Protein AF-A0A954UIF7-F1 (afdb_monomer_lite)

Foldseek 3Di:
DDPPDDDPDPCPCLVVQHKDKDKDKDKDFPADDDDDDDDPPPDDDDDDDDGDRDMKMKIWMWIQGSPPRDTDIDMDIDD

Radius of gyration: 22.52 Å; chains: 1; bounding box: 45×19×58 Å

Secondary structure (DSSP, 8-state):
----SSPP--THHHHTTPPEEEEEEEEEE-SPP-------TT------------EEEEEEEEEE-TTT--EE--EEEE-

Structure (mmCIF, N/CA/C/O backbone):
data_AF-A0A954UIF7-F1
#
_entry.id   AF-A0A954UIF7-F1
#
loop_
_atom_site.group_PDB
_atom_site.id
_atom_site.type_symbol
_atom_site.label_atom_id
_atom_site.label_alt_id
_atom_site.label_comp_id
_atom_site.label_asym_id
_atom_site.label_entity_id
_atom_site.label_seq_id
_atom_site.pdbx_PDB_ins_code
_atom_site.Cartn_x
_atom_site.Cartn_y
_atom_site.Cartn_z
_atom_site.occupancy
_atom_site.B_iso_or_equiv
_atom_site.auth_seq_id
_atom_site.auth_comp_id
_atom_site.auth_asym_id
_atom_site.auth_atom_id
_atom_site.pdbx_PDB_model_num
ATOM 1 N N . MET A 1 1 ? 17.366 1.585 35.330 1.00 42.06 1 MET A N 1
ATOM 2 C CA . MET A 1 1 ? 17.260 1.864 33.881 1.00 42.06 1 MET A CA 1
ATOM 3 C C . MET A 1 1 ? 15.885 2.465 33.608 1.00 42.06 1 MET A C 1
ATOM 5 O O . MET A 1 1 ? 14.880 1.829 33.892 1.00 42.06 1 MET A O 1
ATOM 9 N N . SER A 1 2 ? 15.862 3.732 33.194 1.00 39.97 2 SER A N 1
ATOM 10 C CA . SER A 1 2 ? 14.674 4.582 33.014 1.00 39.97 2 SER A CA 1
ATOM 11 C C . SER A 1 2 ? 13.773 4.064 31.885 1.00 39.97 2 SER A C 1
ATOM 13 O O . SER A 1 2 ? 14.210 4.000 30.742 1.00 39.97 2 SER A O 1
ATOM 15 N N . THR A 1 3 ? 12.516 3.723 32.195 1.00 52.50 3 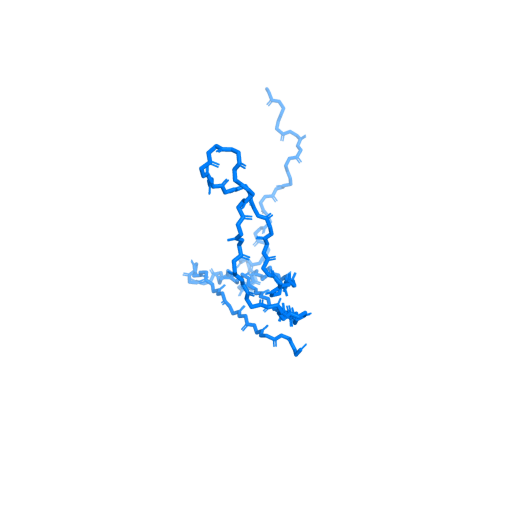THR A N 1
ATOM 16 C CA . THR A 1 3 ? 11.453 3.428 31.204 1.00 52.50 3 THR A CA 1
ATOM 17 C C . THR A 1 3 ? 10.508 4.630 31.101 1.00 52.50 3 THR A C 1
ATOM 19 O O . THR A 1 3 ? 9.288 4.509 31.154 1.00 52.50 3 THR A O 1
ATOM 22 N N . THR A 1 4 ? 11.076 5.832 31.051 1.00 53.84 4 THR A N 1
ATOM 23 C CA . THR A 1 4 ? 10.326 7.092 31.129 1.00 53.84 4 THR A CA 1
ATOM 24 C C . THR A 1 4 ? 10.181 7.639 29.714 1.00 53.84 4 THR A C 1
ATOM 26 O O . THR A 1 4 ? 11.002 8.429 29.263 1.00 53.84 4 THR A O 1
ATOM 29 N N . GLY A 1 5 ? 9.198 7.142 28.959 1.00 58.47 5 GLY A N 1
ATOM 30 C CA . GLY A 1 5 ? 8.984 7.630 27.591 1.00 58.47 5 GLY A CA 1
ATOM 31 C C . GLY A 1 5 ? 7.921 6.914 26.761 1.00 58.47 5 GLY A C 1
ATOM 32 O O . GLY A 1 5 ? 7.410 7.510 25.817 1.00 58.47 5 GLY A O 1
ATOM 33 N N . LEU A 1 6 ? 7.532 5.678 27.099 1.00 58.22 6 LEU A N 1
ATOM 34 C CA . LEU A 1 6 ? 6.388 5.047 26.437 1.00 58.22 6 LEU A CA 1
ATOM 35 C C . LEU A 1 6 ? 5.081 5.479 27.104 1.00 58.22 6 LEU A C 1
ATOM 37 O O . LEU A 1 6 ? 4.910 5.345 28.316 1.00 58.22 6 LEU A O 1
ATOM 41 N N . ALA A 1 7 ? 4.141 5.969 26.296 1.00 58.75 7 ALA A N 1
ATOM 42 C CA . ALA A 1 7 ? 2.773 6.197 26.739 1.00 58.75 7 ALA A CA 1
ATOM 43 C C . ALA A 1 7 ? 2.185 4.898 27.318 1.00 58.75 7 ALA A C 1
ATOM 45 O O . ALA A 1 7 ? 2.359 3.820 26.748 1.00 58.75 7 ALA A O 1
ATOM 46 N N . THR A 1 8 ? 1.473 5.004 28.443 1.00 63.84 8 THR A N 1
ATOM 47 C CA . THR A 1 8 ? 0.795 3.864 29.072 1.00 63.84 8 THR A CA 1
ATOM 48 C C . THR A 1 8 ? -0.197 3.200 28.119 1.00 63.84 8 THR A C 1
ATOM 50 O O . THR A 1 8 ?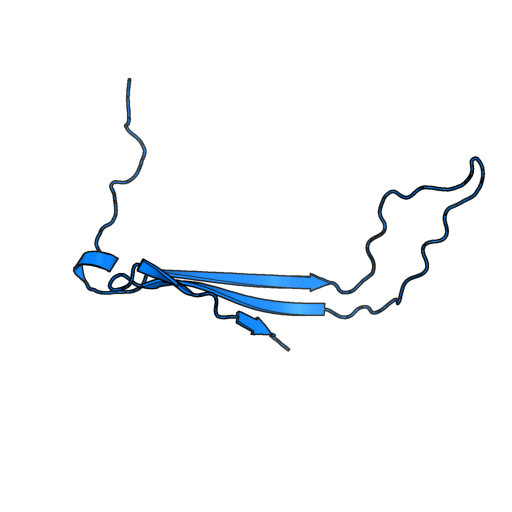 -0.775 3.834 27.231 1.00 63.84 8 THR A O 1
ATOM 53 N N . ASP A 1 9 ? -0.424 1.904 28.324 1.00 66.38 9 ASP A N 1
ATOM 54 C CA . ASP A 1 9 ? -1.340 1.086 27.540 1.00 66.38 9 ASP A CA 1
ATOM 55 C C . ASP A 1 9 ? -2.769 1.669 27.525 1.00 66.38 9 ASP A C 1
ATOM 57 O O . ASP A 1 9 ? -3.569 1.565 28.461 1.00 66.38 9 ASP A O 1
ATOM 61 N N . ARG A 1 10 ? -3.140 2.311 26.410 1.00 68.56 10 ARG A N 1
ATOM 62 C CA . ARG A 1 10 ? -4.445 2.971 26.253 1.00 68.56 10 ARG A CA 1
ATOM 63 C C . ARG A 1 10 ? -5.571 1.944 26.054 1.00 68.56 10 ARG A C 1
ATOM 65 O O . ARG A 1 10 ? -6.058 1.718 24.953 1.00 68.56 10 ARG A O 1
ATOM 72 N N . LYS A 1 11 ? -6.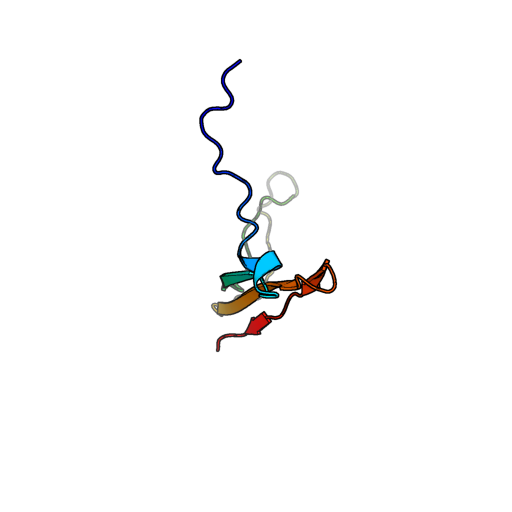102 1.395 27.151 1.00 79.44 11 LYS A N 1
ATOM 73 C CA . LYS A 1 11 ? -7.220 0.416 27.164 1.00 79.44 11 LYS A CA 1
ATOM 74 C C . LYS A 1 11 ? -8.626 1.007 26.934 1.00 79.44 11 LYS A C 1
ATOM 76 O O . LYS A 1 11 ? -9.628 0.355 27.223 1.00 79.44 11 LYS A O 1
ATOM 81 N N . LYS A 1 12 ? -8.747 2.265 26.488 1.00 84.25 12 LYS A N 1
ATOM 82 C CA . LYS A 1 12 ? -10.040 2.982 26.384 1.00 84.25 12 LYS A CA 1
ATOM 83 C C . LYS A 1 12 ? -10.979 2.344 25.357 1.00 84.25 12 LYS A C 1
ATOM 85 O O . LYS A 1 12 ? -12.159 2.196 25.650 1.00 84.25 12 LYS A O 1
ATOM 90 N N . ALA A 1 13 ? -10.449 1.927 24.207 1.00 84.81 13 ALA A N 1
ATOM 91 C CA . ALA A 1 13 ? -11.222 1.251 23.165 1.00 84.81 13 ALA A CA 1
ATOM 92 C C . ALA A 1 13 ? -11.821 -0.068 23.683 1.00 84.81 13 ALA A C 1
ATOM 94 O O . ALA A 1 13 ? -13.036 -0.241 23.656 1.00 84.81 13 ALA A O 1
ATOM 95 N N . LYS A 1 14 ? -10.991 -0.919 24.309 1.00 83.38 14 LYS A N 1
ATOM 96 C CA . LYS A 1 14 ? -11.435 -2.169 24.950 1.00 83.38 14 LYS A CA 1
ATOM 97 C C . LYS A 1 14 ? -12.520 -1.931 26.005 1.00 83.38 14 LYS A C 1
ATOM 99 O O . LYS A 1 14 ? -13.555 -2.581 25.959 1.00 83.38 14 LYS A O 1
ATOM 104 N N . ARG A 1 15 ? -12.317 -0.970 26.919 1.00 88.50 15 ARG A N 1
ATOM 105 C CA . ARG A 1 15 ? -13.303 -0.626 27.968 1.00 88.50 15 ARG A CA 1
ATOM 106 C C . ARG A 1 15 ? -14.644 -0.146 27.412 1.00 88.50 15 ARG A C 1
ATOM 108 O O . ARG A 1 15 ? -15.661 -0.337 28.060 1.00 88.50 15 ARG A O 1
ATOM 115 N N . ARG A 1 16 ? -14.645 0.476 26.233 1.00 89.81 16 ARG A N 1
ATOM 116 C CA . ARG A 1 16 ? -15.854 0.967 25.557 1.00 89.81 16 ARG A CA 1
ATOM 117 C C . ARG A 1 16 ? -16.456 -0.045 24.579 1.00 89.81 16 ARG A C 1
ATOM 119 O O . ARG A 1 16 ? -17.403 0.301 23.887 1.00 89.81 16 ARG A O 1
ATOM 126 N N . GLY A 1 17 ? -15.885 -1.249 24.460 1.00 88.50 17 GLY A N 1
ATOM 127 C CA . GLY A 1 17 ? -16.283 -2.208 23.426 1.00 88.50 17 GLY A CA 1
ATOM 128 C C . GLY A 1 17 ? -16.097 -1.676 21.998 1.00 88.50 17 GLY A C 1
ATOM 129 O O . GLY A 1 17 ? -16.727 -2.184 21.074 1.00 88.50 17 GLY A O 1
ATOM 130 N N . ALA A 1 18 ? -15.233 -0.673 21.810 1.00 89.88 18 ALA A N 1
ATOM 131 C CA . ALA A 1 18 ? -15.002 -0.003 20.536 1.00 89.88 18 ALA A CA 1
ATOM 132 C C . ALA A 1 18 ? -13.834 -0.628 19.761 1.00 89.88 18 ALA A C 1
ATOM 134 O O . ALA A 1 18 ? -12.784 -0.932 20.335 1.00 89.88 18 ALA A O 1
ATOM 135 N N . SER A 1 19 ? -14.011 -0.780 18.450 1.00 90.44 19 SER A N 1
ATOM 136 C CA . SER A 1 19 ? -12.952 -1.213 17.537 1.00 90.44 19 SER A CA 1
ATOM 137 C C . SER A 1 19 ? -11.918 -0.119 17.322 1.00 90.44 19 SER A C 1
ATOM 139 O O . SER A 1 19 ? -12.254 1.061 17.227 1.00 90.44 19 SER A O 1
ATOM 141 N N . VAL A 1 20 ? -10.655 -0.525 17.223 1.00 91.31 20 VAL A N 1
ATOM 142 C CA . VAL A 1 20 ? -9.584 0.346 16.730 1.00 91.31 20 VAL A CA 1
ATOM 143 C C . VAL A 1 20 ? -9.458 0.103 15.237 1.00 91.31 20 VAL A C 1
ATOM 145 O O . VAL A 1 20 ? -9.414 -1.049 14.806 1.00 91.31 20 VAL A O 1
ATOM 148 N N . VAL A 1 21 ? -9.432 1.178 14.457 1.00 94.12 21 VAL A N 1
ATOM 149 C CA . VAL A 1 21 ? -9.310 1.115 13.004 1.00 94.12 21 VAL A CA 1
ATOM 150 C C . VAL A 1 21 ? -8.165 2.022 12.583 1.00 94.12 21 VAL A C 1
ATOM 152 O O . VAL A 1 21 ? -8.183 3.212 12.883 1.00 94.12 21 VAL A O 1
ATOM 155 N N . PHE A 1 22 ? -7.175 1.448 11.909 1.00 94.88 22 PHE A N 1
ATOM 156 C CA . PHE A 1 22 ? -6.117 2.187 11.226 1.00 94.88 22 PHE A CA 1
ATOM 157 C C . PHE A 1 22 ? -6.509 2.290 9.760 1.00 94.88 22 PHE A C 1
ATOM 159 O O . PHE A 1 22 ? -6.819 1.261 9.169 1.00 94.88 22 PHE A O 1
ATOM 166 N N . ILE A 1 23 ? -6.539 3.493 9.196 1.00 97.06 23 ILE A N 1
ATOM 167 C CA . ILE A 1 23 ? -6.937 3.742 7.805 1.00 97.06 23 ILE A CA 1
ATOM 168 C C . ILE A 1 23 ? -5.771 4.421 7.109 1.00 97.06 23 ILE A C 1
ATOM 170 O O . ILE A 1 23 ? -5.179 5.332 7.686 1.00 97.06 23 ILE A O 1
ATOM 174 N N . ASP A 1 24 ? -5.472 3.986 5.892 1.00 96.25 24 ASP A N 1
ATOM 175 C CA . ASP A 1 24 ? -4.495 4.644 5.034 1.00 96.25 24 ASP A CA 1
ATOM 176 C C . ASP A 1 24 ? -4.889 4.519 3.557 1.00 96.25 24 ASP A C 1
ATOM 178 O O . ASP A 1 24 ? -5.676 3.643 3.173 1.00 96.25 24 ASP A O 1
ATOM 182 N N . GLU A 1 25 ? -4.336 5.404 2.735 1.00 97.19 25 GLU A N 1
ATOM 183 C CA . GLU A 1 25 ? -4.463 5.378 1.284 1.00 97.19 25 GLU A CA 1
ATOM 184 C C . GLU A 1 25 ? -3.121 5.021 0.641 1.00 97.19 25 GLU A C 1
ATOM 186 O O . GLU A 1 25 ? -2.057 5.487 1.038 1.00 97.19 25 GLU A O 1
ATOM 191 N N . THR A 1 26 ? -3.158 4.187 -0.393 1.00 94.44 26 THR A N 1
ATOM 192 C CA . THR A 1 26 ? -1.977 3.829 -1.175 1.00 94.44 26 THR A CA 1
ATOM 193 C C . THR A 1 26 ? -2.252 4.000 -2.661 1.00 94.44 26 THR A C 1
ATOM 195 O O . THR A 1 26 ? -3.199 3.433 -3.205 1.00 94.44 26 THR A O 1
ATOM 198 N N . GLY A 1 27 ? -1.381 4.760 -3.326 1.00 93.69 27 GL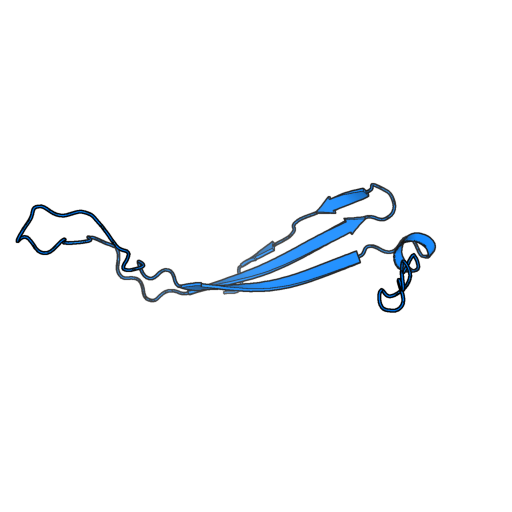Y A N 1
ATOM 199 C CA . GLY A 1 27 ? -1.363 4.909 -4.777 1.00 93.69 27 GLY A CA 1
ATOM 200 C C . GLY A 1 27 ? -0.343 3.978 -5.431 1.00 93.69 27 GLY A C 1
ATOM 201 O O . GLY A 1 27 ? 0.832 3.964 -5.065 1.00 93.69 27 GLY A O 1
ATOM 202 N N . PHE A 1 28 ? -0.775 3.249 -6.452 1.00 90.44 28 PHE A N 1
ATOM 203 C CA . PHE A 1 28 ? 0.045 2.392 -7.296 1.00 90.44 28 PHE A CA 1
ATOM 204 C C . PHE A 1 28 ? 0.164 3.001 -8.686 1.00 90.44 28 PHE A C 1
ATOM 206 O O . PHE A 1 28 ? -0.821 3.369 -9.324 1.00 90.44 28 PHE A O 1
ATOM 213 N N . ARG A 1 29 ? 1.394 3.075 -9.184 1.00 89.88 29 ARG A N 1
ATOM 214 C CA . ARG A 1 29 ? 1.680 3.415 -10.575 1.00 89.88 29 ARG A C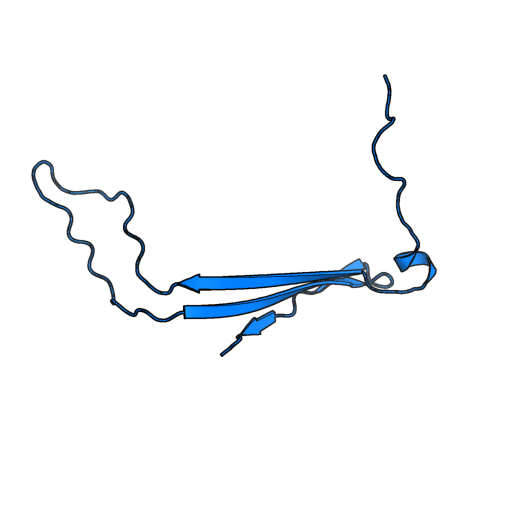A 1
ATOM 215 C C . ARG A 1 29 ? 1.856 2.107 -11.334 1.00 89.88 29 ARG A C 1
ATOM 217 O O . ARG A 1 29 ? 2.740 1.332 -10.982 1.00 89.88 29 ARG A O 1
ATOM 224 N N . LEU A 1 30 ? 1.043 1.876 -12.363 1.00 88.81 30 LEU A N 1
ATOM 225 C CA . LEU A 1 30 ? 1.086 0.634 -13.149 1.00 88.81 30 LEU A CA 1
ATOM 226 C C . LEU A 1 30 ? 2.196 0.636 -14.207 1.00 88.81 30 LEU A C 1
ATOM 228 O O . LEU A 1 30 ? 2.331 -0.310 -14.978 1.00 88.81 30 LEU A O 1
ATOM 232 N N . GLN A 1 31 ? 3.023 1.685 -14.227 1.00 89.25 31 GLN A N 1
ATOM 233 C CA . GLN A 1 31 ? 4.187 1.726 -15.094 1.00 89.25 31 GLN A CA 1
ATOM 234 C C . GLN A 1 31 ? 5.186 0.634 -14.700 1.00 89.25 31 GLN A C 1
ATOM 236 O O . GLN A 1 31 ? 5.494 0.469 -13.513 1.00 89.25 31 GLN A O 1
ATOM 241 N N . PRO A 1 32 ? 5.753 -0.072 -15.687 1.00 87.88 32 PRO A N 1
ATOM 242 C CA . PRO A 1 32 ? 6.773 -1.064 -15.428 1.00 87.88 32 PRO A CA 1
ATOM 243 C C . PRO A 1 32 ? 7.994 -0.405 -14.796 1.00 87.88 32 PRO A C 1
ATOM 245 O O . PRO A 1 32 ? 8.484 0.629 -15.250 1.00 87.88 32 PRO A O 1
ATOM 248 N N . VAL A 1 33 ? 8.487 -1.013 -13.721 1.00 86.56 33 VAL A N 1
ATOM 249 C CA . VAL A 1 33 ? 9.654 -0.496 -13.013 1.00 86.56 33 VAL A CA 1
ATOM 250 C C . VAL A 1 33 ? 10.918 -0.960 -13.731 1.00 86.56 33 VAL A C 1
ATOM 252 O O . VAL A 1 33 ? 11.095 -2.157 -13.963 1.00 86.56 33 VAL A O 1
ATOM 255 N N . ASN A 1 34 ? 11.823 -0.027 -14.024 1.00 86.12 34 ASN A N 1
ATOM 256 C CA . ASN A 1 34 ? 13.173 -0.360 -14.469 1.00 86.12 34 ASN A CA 1
ATOM 257 C C . ASN A 1 34 ? 13.977 -0.847 -13.260 1.00 86.12 34 ASN A C 1
ATOM 259 O O . ASN A 1 34 ? 14.220 -0.096 -12.312 1.00 86.12 34 ASN A O 1
ATOM 263 N N . ARG A 1 35 ? 14.361 -2.123 -13.265 1.00 83.56 35 ARG A N 1
ATOM 264 C CA . ARG A 1 35 ? 15.150 -2.749 -12.196 1.00 83.56 35 ARG A CA 1
ATOM 265 C C . ARG A 1 35 ? 16.470 -3.260 -12.761 1.00 83.56 35 ARG A C 1
ATOM 267 O O . ARG A 1 35 ? 16.602 -3.478 -13.962 1.00 83.56 35 ARG A O 1
ATOM 274 N N . ARG A 1 36 ? 17.454 -3.471 -11.881 1.00 90.38 36 ARG A N 1
ATOM 275 C CA . ARG A 1 36 ? 18.668 -4.208 -12.253 1.00 90.38 36 ARG A CA 1
ATOM 276 C C . ARG A 1 36 ? 18.259 -5.592 -12.757 1.00 90.38 36 ARG A C 1
ATOM 278 O O . ARG A 1 36 ? 17.502 -6.286 -12.085 1.00 90.38 36 ARG A O 1
ATOM 285 N N . THR A 1 37 ? 18.765 -5.958 -13.925 1.00 89.44 37 THR A N 1
ATOM 286 C CA . THR A 1 37 ? 18.518 -7.246 -14.571 1.00 89.44 37 THR A CA 1
ATOM 287 C C . THR A 1 37 ? 19.818 -7.785 -15.155 1.00 89.44 37 THR A C 1
ATOM 289 O O . THR A 1 37 ? 20.813 -7.061 -15.250 1.00 89.44 37 THR A O 1
ATOM 292 N N . TRP A 1 38 ? 19.812 -9.057 -15.533 1.00 92.88 38 TRP A N 1
ATOM 293 C CA . TRP A 1 38 ? 20.952 -9.724 -16.145 1.00 92.88 38 TRP A CA 1
ATOM 294 C C . TRP A 1 38 ? 20.907 -9.595 -17.666 1.00 92.88 38 TRP A C 1
ATOM 296 O O . TRP A 1 38 ? 19.843 -9.657 -18.280 1.00 92.88 38 TRP A O 1
ATOM 306 N N . ALA A 1 39 ? 22.082 -9.444 -18.267 1.00 94.94 39 ALA A N 1
ATOM 307 C CA . ALA A 1 39 ? 22.284 -9.470 -19.707 1.00 94.94 39 ALA A CA 1
ATOM 308 C C . ALA A 1 39 ? 23.618 -10.156 -20.020 1.00 94.94 39 ALA A C 1
ATOM 310 O O . ALA A 1 39 ? 24.518 -10.152 -19.169 1.00 94.94 39 ALA A O 1
ATOM 311 N N . PRO A 1 40 ? 23.787 -10.708 -21.232 1.00 95.75 40 PRO A N 1
ATOM 312 C CA . PRO A 1 40 ? 25.106 -11.064 -21.731 1.00 95.75 40 PRO A CA 1
ATOM 313 C C . PRO A 1 40 ? 26.064 -9.868 -21.649 1.00 95.75 40 PRO A C 1
ATOM 315 O O . PRO A 1 40 ? 25.668 -8.714 -21.832 1.00 95.75 40 PRO A O 1
ATOM 318 N N . ARG A 1 41 ? 27.343 -10.135 -21.372 1.00 96.19 41 ARG A N 1
ATOM 319 C CA . ARG A 1 41 ? 28.361 -9.078 -21.290 1.00 96.19 41 ARG A CA 1
ATOM 320 C C . ARG A 1 41 ? 28.434 -8.316 -22.617 1.00 96.19 41 ARG A C 1
ATOM 322 O O . ARG A 1 41 ? 28.506 -8.931 -23.674 1.00 96.19 41 ARG A O 1
ATOM 329 N N . GLY A 1 42 ? 28.423 -6.986 -22.541 1.00 96.06 42 GLY A N 1
ATOM 330 C CA . GLY A 1 42 ? 28.460 -6.104 -23.713 1.00 96.06 42 GLY A CA 1
ATOM 331 C C . GLY A 1 42 ? 27.118 -5.919 -24.430 1.00 96.06 42 GLY A C 1
ATOM 332 O O . GLY A 1 42 ? 27.069 -5.186 -25.411 1.00 96.06 42 GLY A O 1
ATOM 333 N N . VAL A 1 43 ? 26.032 -6.536 -23.950 1.00 95.88 43 VAL A N 1
ATOM 334 C CA . VAL A 1 43 ? 24.696 -6.408 -24.547 1.00 95.88 43 VAL A CA 1
ATOM 335 C C . VAL A 1 43 ? 23.786 -5.621 -23.615 1.00 95.88 43 VAL A C 1
ATOM 337 O O . VAL A 1 43 ? 23.598 -5.988 -22.456 1.00 95.88 43 VAL A O 1
ATOM 340 N N . THR A 1 44 ? 23.184 -4.549 -24.128 1.00 94.25 44 THR A N 1
ATOM 341 C CA . THR A 1 44 ? 22.175 -3.785 -23.387 1.00 94.25 44 THR A CA 1
ATOM 342 C C . THR A 1 44 ? 20.936 -4.653 -23.138 1.00 94.25 44 THR A C 1
ATOM 344 O O . THR A 1 44 ? 20.333 -5.131 -24.103 1.00 94.25 44 THR A O 1
ATOM 347 N N . PRO A 1 45 ? 20.513 -4.861 -21.877 1.00 92.25 45 PRO A N 1
ATOM 348 C CA . PRO A 1 45 ? 19.286 -5.594 -21.590 1.00 92.25 45 PRO A CA 1
ATOM 349 C C . PRO A 1 45 ? 18.061 -4.863 -22.139 1.00 92.25 45 PRO A C 1
ATOM 351 O O . PRO A 1 45 ? 17.873 -3.673 -21.889 1.00 92.25 45 PRO A O 1
ATOM 354 N N . ILE A 1 46 ? 17.186 -5.599 -22.826 1.00 91.06 46 ILE A N 1
ATOM 355 C CA . ILE A 1 46 ? 15.882 -5.102 -23.275 1.00 91.06 46 ILE A CA 1
ATOM 356 C C . ILE A 1 46 ? 14.802 -5.674 -22.357 1.00 91.06 46 ILE A C 1
ATOM 358 O O . ILE A 1 46 ? 14.511 -6.869 -22.395 1.00 91.06 46 ILE A O 1
ATOM 362 N N . GLN A 1 47 ? 14.177 -4.813 -21.555 1.00 88.81 47 GLN A N 1
ATOM 363 C CA . GLN A 1 47 ? 13.012 -5.167 -20.744 1.00 88.81 47 GLN A CA 1
ATOM 364 C C . GLN A 1 47 ? 11.734 -4.842 -21.525 1.00 88.81 47 GLN A C 1
ATOM 366 O O . GLN A 1 47 ? 11.359 -3.679 -21.664 1.00 88.81 47 GLN A O 1
ATOM 371 N N . ARG A 1 48 ? 11.049 -5.868 -22.041 1.00 88.19 48 ARG A N 1
ATOM 372 C CA . ARG A 1 48 ? 9.734 -5.692 -22.675 1.00 88.19 48 ARG A CA 1
ATOM 373 C C . ARG A 1 48 ? 8.667 -5.572 -21.595 1.00 88.19 48 ARG A C 1
ATOM 375 O O . ARG A 1 48 ? 8.569 -6.438 -20.731 1.00 88.19 48 ARG A O 1
ATOM 382 N N . ALA A 1 49 ? 7.864 -4.521 -21.660 1.00 86.50 49 ALA A N 1
ATOM 383 C CA . ALA A 1 49 ? 6.750 -4.327 -20.750 1.00 86.50 49 ALA A CA 1
ATOM 384 C C . ALA A 1 49 ? 5.632 -3.517 -21.409 1.00 86.50 49 ALA A C 1
ATOM 386 O O . ALA A 1 49 ? 5.865 -2.776 -22.363 1.00 86.50 49 ALA A O 1
ATOM 387 N N . TRP A 1 50 ? 4.423 -3.662 -20.876 1.00 81.69 50 TRP A N 1
ATOM 388 C CA . TRP A 1 50 ? 3.270 -2.867 -21.279 1.00 81.69 50 TRP A CA 1
ATOM 389 C C . TRP A 1 50 ? 3.374 -1.473 -20.654 1.00 81.69 50 TRP A C 1
ATOM 391 O O . TRP A 1 50 ? 3.490 -1.337 -19.438 1.00 81.69 50 TRP A O 1
ATOM 401 N N . GLY A 1 51 ? 3.395 -0.439 -21.493 1.00 75.31 51 GLY A N 1
ATOM 402 C CA . GLY A 1 51 ? 3.578 0.950 -21.077 1.00 75.31 51 GLY A CA 1
ATOM 403 C C . GLY A 1 51 ? 2.256 1.667 -20.837 1.00 75.31 51 GLY A C 1
ATOM 404 O O . GLY A 1 51 ? 1.882 2.524 -21.630 1.00 75.31 51 GLY A O 1
ATOM 405 N N . THR A 1 52 ? 1.549 1.340 -19.758 1.00 76.94 52 THR A N 1
ATOM 406 C CA . THR A 1 52 ? 0.374 2.112 -19.326 1.00 76.94 52 THR A CA 1
ATOM 407 C C . THR A 1 52 ? 0.793 3.167 -18.306 1.00 76.94 52 THR A C 1
ATOM 409 O O . THR A 1 52 ? 1.502 2.863 -17.346 1.00 76.94 52 THR A O 1
ATOM 412 N N . TYR A 1 53 ? 0.341 4.410 -18.478 1.00 82.31 53 TYR A N 1
ATOM 413 C CA . TYR A 1 53 ? 0.546 5.497 -17.504 1.00 82.31 53 TYR A CA 1
ATOM 414 C C . TYR A 1 53 ? -0.518 5.518 -16.396 1.00 82.31 53 TYR A C 1
ATOM 416 O O . TYR A 1 53 ? -0.617 6.485 -15.635 1.00 82.31 53 TYR A O 1
ATOM 424 N N . ASP A 1 54 ? -1.280 4.434 -16.294 1.00 88.62 54 ASP A N 1
ATOM 425 C CA . ASP A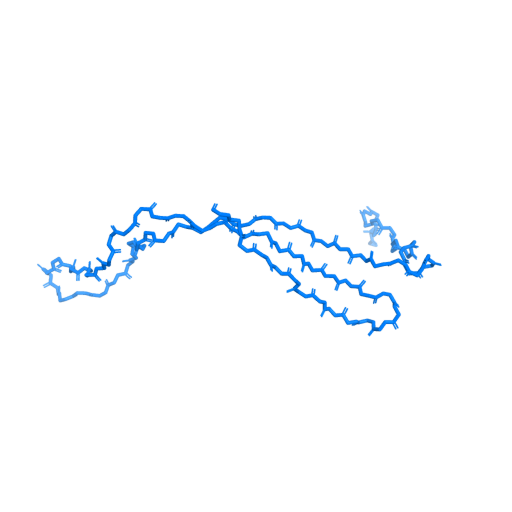 1 54 ? -2.398 4.294 -15.379 1.00 88.62 54 ASP A CA 1
ATOM 426 C C . ASP A 1 54 ? -1.952 4.303 -13.915 1.00 88.62 54 ASP A C 1
ATOM 428 O O . ASP A 1 54 ? -0.836 3.906 -13.540 1.00 88.62 54 ASP A O 1
ATOM 432 N N . ARG A 1 55 ? -2.869 4.771 -13.073 1.00 89.12 55 ARG A N 1
ATOM 433 C CA . ARG A 1 55 ? -2.730 4.791 -11.623 1.00 89.12 55 ARG A CA 1
ATOM 434 C C . ARG A 1 55 ? -3.910 4.063 -11.009 1.00 89.12 55 ARG A C 1
ATOM 436 O O . ARG A 1 55 ? -5.031 4.194 -11.482 1.00 89.12 55 ARG A O 1
ATOM 443 N N . LEU A 1 56 ? -3.635 3.324 -9.947 1.00 91.62 56 LEU A N 1
ATOM 444 C CA . LEU A 1 56 ? -4.641 2.692 -9.111 1.00 91.62 56 LEU A CA 1
ATOM 445 C C . LEU A 1 56 ? -4.478 3.247 -7.704 1.00 91.62 56 LEU A C 1
ATOM 447 O O . LEU A 1 56 ? -3.422 3.072 -7.105 1.00 91.62 56 LEU A O 1
ATOM 451 N N . SER A 1 57 ? -5.505 3.888 -7.169 1.00 94.31 57 SER A N 1
ATOM 452 C CA . SER A 1 57 ? -5.527 4.286 -5.763 1.00 94.31 57 SER A CA 1
ATOM 453 C C . SER A 1 57 ? -6.385 3.308 -4.971 1.00 94.31 57 SER A C 1
ATOM 455 O O . SER A 1 57 ? -7.414 2.836 -5.449 1.00 94.31 57 SER A O 1
ATOM 457 N N . ILE A 1 58 ? -5.961 2.972 -3.758 1.00 96.62 58 ILE A N 1
ATOM 458 C CA . ILE A 1 58 ? -6.680 2.071 -2.856 1.00 96.62 58 ILE A CA 1
ATOM 459 C C . ILE A 1 58 ? -6.747 2.727 -1.487 1.00 96.62 58 ILE A C 1
ATOM 461 O O . ILE A 1 58 ? -5.731 3.176 -0.968 1.00 96.62 58 ILE A O 1
ATOM 465 N N . ILE A 1 59 ? -7.928 2.715 -0.875 1.00 97.31 59 ILE A N 1
ATOM 466 C CA . ILE A 1 59 ? -8.081 2.979 0.555 1.00 97.31 59 ILE A CA 1
ATOM 467 C C . ILE A 1 59 ? -8.275 1.654 1.285 1.00 97.31 59 ILE A C 1
ATOM 469 O O . ILE A 1 59 ? -9.080 0.816 0.868 1.00 97.31 59 ILE A O 1
ATOM 473 N N . GLY A 1 60 ? -7.526 1.451 2.363 1.00 96.44 60 GLY A N 1
ATOM 474 C CA . GLY A 1 60 ? -7.568 0.237 3.168 1.00 96.44 60 GLY A CA 1
ATOM 475 C C . GLY A 1 60 ? -7.684 0.550 4.650 1.00 96.44 60 GLY A C 1
ATOM 476 O O . GLY A 1 60 ? -7.344 1.644 5.100 1.00 96.44 60 GLY A O 1
ATOM 477 N N . ALA A 1 61 ? -8.160 -0.425 5.420 1.00 96.94 61 ALA A N 1
ATOM 478 C CA . ALA A 1 61 ? -8.157 -0.324 6.867 1.00 96.94 61 ALA A CA 1
ATOM 479 C C . ALA A 1 61 ? -7.726 -1.623 7.550 1.00 96.94 61 ALA A C 1
ATOM 481 O O . ALA A 1 61 ? -8.056 -2.715 7.098 1.00 96.94 61 ALA A O 1
ATOM 482 N N . VAL A 1 62 ? -7.047 -1.496 8.690 1.00 95.94 62 VAL A N 1
ATOM 483 C CA . VAL A 1 62 ? -6.789 -2.590 9.631 1.00 95.94 62 VAL A CA 1
ATOM 484 C C . VAL A 1 62 ? -7.697 -2.394 10.834 1.00 95.94 62 VAL A C 1
ATOM 486 O O . VAL A 1 62 ? -7.540 -1.439 11.596 1.00 95.94 62 VAL A O 1
ATOM 489 N N . THR A 1 63 ? -8.661 -3.293 11.013 1.00 94.12 63 THR A N 1
ATOM 490 C CA . THR A 1 63 ? -9.636 -3.221 12.109 1.00 94.12 63 THR A CA 1
ATOM 491 C C . THR A 1 63 ? -9.301 -4.245 13.185 1.00 94.12 63 THR A C 1
ATOM 493 O O . THR A 1 63 ? -9.159 -5.426 12.870 1.00 94.12 63 THR A O 1
ATOM 496 N N . LEU A 1 64 ? -9.267 -3.836 14.451 1.00 91.88 64 LEU A N 1
ATOM 497 C CA . LEU A 1 64 ? -9.134 -4.730 15.600 1.00 91.88 64 LEU A CA 1
ATOM 498 C C . LEU A 1 64 ? -10.426 -4.714 16.422 1.00 91.88 64 LEU A C 1
ATOM 500 O O . LEU A 1 64 ? -10.737 -3.720 17.085 1.00 91.88 64 LEU A O 1
ATOM 504 N N . SER A 1 65 ? -11.169 -5.826 16.393 1.00 87.56 65 SER A N 1
ATOM 505 C CA . SER A 1 65 ? -12.364 -5.992 17.232 1.00 87.56 65 SER A CA 1
ATOM 506 C C . SER A 1 65 ? -11.969 -6.235 18.693 1.00 87.56 65 SER A C 1
ATOM 508 O O . SER A 1 65 ? -11.188 -7.151 18.971 1.00 87.56 65 SER A O 1
ATOM 510 N N . PRO A 1 66 ? -12.549 -5.496 19.654 1.00 82.50 66 PRO A N 1
ATOM 511 C CA . PRO A 1 66 ? -12.259 -5.679 21.069 1.00 82.50 66 PRO A CA 1
ATOM 512 C C . PRO A 1 66 ? -12.935 -6.929 21.646 1.00 82.50 66 PRO A C 1
ATOM 514 O O . PRO A 1 66 ? -12.469 -7.426 22.667 1.00 82.50 66 PRO A O 1
ATOM 517 N N . GLN A 1 67 ? -14.003 -7.440 21.013 1.00 77.62 67 GLN A N 1
ATOM 518 C CA . GLN A 1 67 ? -14.724 -8.634 21.472 1.00 77.62 67 GLN A CA 1
ATOM 519 C C . GLN A 1 67 ? -14.096 -9.932 20.961 1.00 77.62 67 GLN A C 1
ATOM 521 O O . GLN A 1 67 ? -14.004 -10.898 21.708 1.00 77.62 67 GLN A O 1
ATOM 526 N N . ARG A 1 68 ? -13.695 -9.976 19.682 1.00 76.06 68 ARG A N 1
ATOM 527 C CA . ARG A 1 68 ? -13.257 -11.225 19.028 1.00 76.06 68 ARG A CA 1
ATOM 528 C C . ARG A 1 68 ? -11.751 -11.318 18.782 1.00 76.06 68 ARG A C 1
ATOM 530 O O . ARG A 1 68 ? -11.317 -12.327 18.244 1.00 76.06 68 ARG A O 1
ATOM 537 N N . GLN A 1 69 ? -10.981 -10.270 19.105 1.00 73.12 69 GLN A N 1
ATOM 538 C CA . GLN A 1 69 ? -9.549 -10.138 18.775 1.00 73.12 69 GLN A CA 1
ATOM 539 C C . GLN A 1 69 ? -9.214 -10.548 17.329 1.00 73.12 69 GLN A C 1
ATOM 541 O O . GLN A 1 69 ? -8.137 -11.056 17.035 1.00 73.12 69 GLN A O 1
ATOM 546 N N . ARG A 1 70 ? -10.158 -10.325 16.410 1.00 83.19 70 ARG A N 1
ATOM 547 C CA . ARG A 1 70 ? -9.984 -10.599 14.987 1.00 83.19 70 ARG A CA 1
ATOM 548 C C . ARG A 1 70 ? -9.470 -9.352 14.289 1.00 83.19 70 ARG A C 1
ATOM 550 O O . ARG A 1 70 ? -9.976 -8.255 14.541 1.00 83.19 70 ARG A O 1
ATOM 557 N N . ILE A 1 71 ? -8.499 -9.566 13.407 1.00 91.31 71 ILE A N 1
ATOM 558 C CA . ILE A 1 71 ? -7.989 -8.558 12.484 1.00 91.31 71 ILE A CA 1
ATOM 559 C C . ILE A 1 71 ? -8.837 -8.628 11.212 1.00 91.31 71 ILE A C 1
ATOM 561 O O . ILE A 1 71 ? -8.986 -9.696 10.622 1.00 91.31 71 ILE A O 1
ATOM 565 N N . GLY A 1 72 ? -9.422 -7.497 10.826 1.00 93.00 72 GLY A N 1
ATOM 566 C CA . GLY A 1 72 ? -10.135 -7.322 9.560 1.00 93.00 72 GLY A CA 1
ATOM 567 C C . GLY A 1 72 ? -9.355 -6.403 8.626 1.00 93.00 72 GLY A C 1
ATOM 568 O O . GLY A 1 72 ? -8.663 -5.502 9.102 1.00 93.00 72 GLY A O 1
ATOM 569 N N . LEU A 1 73 ? -9.469 -6.648 7.318 1.00 94.62 73 LEU A N 1
ATOM 570 C CA . LEU A 1 73 ? -8.733 -5.935 6.267 1.00 94.62 73 LEU A CA 1
ATOM 571 C C . LEU A 1 73 ? -9.652 -5.501 5.105 1.00 94.62 73 LEU A C 1
ATOM 573 O O . LEU A 1 73 ? -9.484 -5.980 3.983 1.00 94.62 73 LEU A O 1
ATOM 577 N N . PRO A 1 74 ? -10.676 -4.658 5.339 1.00 95.50 74 PRO A N 1
ATOM 578 C CA . PRO A 1 74 ? -11.460 -4.105 4.242 1.00 95.50 74 PRO A CA 1
ATOM 579 C C . PRO A 1 74 ? -10.618 -3.124 3.414 1.00 95.50 74 PRO A C 1
ATOM 581 O O . PRO A 1 74 ? -9.857 -2.324 3.960 1.00 95.50 74 PRO A O 1
ATOM 584 N N . PHE A 1 75 ? -10.796 -3.152 2.096 1.00 96.44 75 PHE A N 1
ATOM 585 C CA . PHE A 1 75 ? -10.193 -2.191 1.176 1.00 96.44 75 PHE A CA 1
ATOM 586 C C . PHE A 1 75 ? -11.126 -1.906 -0.000 1.00 96.44 75 PHE A C 1
ATOM 588 O O . PHE A 1 75 ? -12.051 -2.672 -0.283 1.00 96.44 75 PHE A O 1
ATOM 595 N N . ARG A 1 76 ? -10.888 -0.790 -0.688 1.00 96.06 76 ARG A N 1
ATOM 596 C CA . ARG A 1 76 ? -11.629 -0.403 -1.887 1.00 96.06 76 ARG A CA 1
ATOM 597 C C . ARG A 1 76 ? -10.728 0.359 -2.851 1.00 96.06 76 ARG A C 1
ATOM 599 O O . ARG A 1 76 ? -9.962 1.221 -2.430 1.00 96.06 76 ARG A O 1
ATOM 606 N N . ASN A 1 77 ? -10.898 0.095 -4.143 1.00 93.62 77 ASN A N 1
ATOM 607 C CA . ASN A 1 77 ? -10.306 0.913 -5.196 1.00 93.62 77 ASN A CA 1
ATOM 608 C C . ASN A 1 77 ? -10.969 2.294 -5.224 1.00 93.62 77 ASN A C 1
ATOM 610 O O . ASN A 1 77 ? -12.199 2.421 -5.209 1.00 93.62 77 ASN A O 1
ATOM 614 N N . LEU A 1 78 ? -10.140 3.317 -5.299 1.00 85.31 78 LEU A N 1
ATOM 615 C CA . LEU A 1 78 ? -10.523 4.663 -5.670 1.00 85.31 78 LEU A CA 1
ATOM 616 C C . LEU A 1 78 ? -10.352 4.755 -7.193 1.00 85.31 78 LEU A C 1
ATOM 618 O O . LEU A 1 78 ? -9.443 4.135 -7.747 1.00 85.31 78 LEU A O 1
ATOM 622 N N . ARG A 1 79 ? -11.319 5.397 -7.855 1.00 76.31 79 ARG A N 1
ATOM 623 C CA . ARG A 1 79 ? -11.378 5.485 -9.323 1.00 76.31 79 ARG A CA 1
ATOM 624 C C . ARG A 1 79 ? -10.104 6.070 -9.918 1.00 76.31 79 ARG A C 1
ATOM 626 O O . ARG A 1 79 ? -9.506 6.944 -9.254 1.00 76.31 79 ARG A O 1
#

Sequence (79 aa):
MSTTGLATDRKKAKRRGASVVFIDETGFRLQPVNRRTWAPRGVTPIQRAWGTYDRLSIIGAVTLSPQRQRIGLPFRNLR

pLDDT: mean 85.41, std 12.9, range [39.97, 97.31]